Protein AF-A0A0F8UC74-F1 (afdb_monomer_lite)

Radius of gyration: 24.32 Å; chains: 1; bounding box: 58×49×59 Å

Foldseek 3Di:
DADDPPDHDDDLLPDLPRPDDQVRSCVVVVHPTDDDDDPVVVLVVVQVVCVVVVHHGDPDDQDCVPVVDGPDDDDPCNSVVVVVVVLLVVQVVLQVVLVVCVVVVNHDPQSVQCVAQGWDADPSRDIGRDPHVVRHPHPPPVPPDPPPDDDDDDDDDDDPDDDDPDPDDDDDDD

Structure (mmCIF, N/CA/C/O backbone):
data_AF-A0A0F8UC74-F1
#
_entry.id   AF-A0A0F8UC74-F1
#
loop_
_atom_site.group_PDB
_atom_site.id
_atom_site.type_symbol
_atom_site.label_atom_id
_atom_site.label_alt_id
_atom_site.label_comp_id
_atom_site.label_asym_id
_atom_site.label_entity_id
_atom_site.label_seq_id
_atom_site.pdbx_PDB_ins_code
_atom_site.Cartn_x
_atom_site.Cartn_y
_atom_site.Cartn_z
_atom_site.occupancy
_atom_site.B_iso_or_equiv
_atom_site.auth_seq_id
_atom_site.auth_comp_id
_atom_site.auth_asym_id
_atom_site.auth_atom_id
_atom_site.pdbx_PDB_model_num
ATOM 1 N N . HIS A 1 1 ? -7.625 -0.640 0.650 1.00 80.88 1 HIS A N 1
ATOM 2 C CA . HIS A 1 1 ? -7.700 0.642 -0.085 1.00 80.88 1 HIS A CA 1
ATOM 3 C C . HIS A 1 1 ? -6.330 1.322 -0.069 1.00 80.88 1 HIS A C 1
ATOM 5 O O . HIS A 1 1 ? -5.445 0.824 0.616 1.00 80.88 1 HIS A O 1
ATOM 11 N N . ALA A 1 2 ? -6.106 2.397 -0.833 1.00 80.19 2 ALA A N 1
ATOM 12 C CA . ALA A 1 2 ? -4.800 3.069 -0.881 1.00 80.19 2 ALA A CA 1
ATOM 13 C C . ALA A 1 2 ? -4.611 4.032 0.305 1.00 80.19 2 ALA A C 1
ATOM 15 O O . ALA A 1 2 ? -5.554 4.698 0.718 1.00 80.19 2 ALA A O 1
ATOM 16 N N . HIS A 1 3 ? -3.400 4.150 0.849 1.00 84.00 3 HIS A N 1
ATOM 17 C CA . HIS A 1 3 ? -3.113 5.154 1.879 1.00 84.00 3 HIS A CA 1
ATOM 18 C C . HIS A 1 3 ? -2.809 6.524 1.251 1.00 84.00 3 HIS A C 1
ATOM 20 O O . HIS A 1 3 ? -2.092 6.585 0.248 1.00 84.00 3 HIS A O 1
ATOM 26 N N . ILE A 1 4 ? -3.335 7.610 1.836 1.00 83.50 4 ILE A N 1
ATOM 27 C CA . ILE A 1 4 ? -3.276 8.973 1.261 1.00 83.50 4 ILE A CA 1
ATOM 28 C C . ILE A 1 4 ? -2.531 10.000 2.132 1.00 83.50 4 ILE A C 1
ATOM 30 O O . ILE A 1 4 ? -2.278 11.113 1.684 1.00 83.50 4 ILE A O 1
ATOM 34 N N . TYR A 1 5 ? -2.110 9.626 3.345 1.00 82.50 5 TYR A N 1
ATOM 35 C CA . TYR A 1 5 ? -1.451 10.523 4.310 1.00 82.50 5 TYR A CA 1
ATOM 36 C C . TYR A 1 5 ? 0.061 10.272 4.448 1.00 82.50 5 TYR A C 1
ATOM 38 O O . TYR A 1 5 ? 0.620 10.333 5.537 1.00 82.50 5 TYR A O 1
ATOM 46 N N . GLY A 1 6 ? 0.740 9.929 3.350 1.00 73.31 6 GLY A N 1
ATOM 47 C CA . GLY A 1 6 ? 2.211 9.862 3.304 1.00 73.31 6 GLY A CA 1
ATOM 48 C C . GLY A 1 6 ? 2.864 8.526 3.686 1.00 73.31 6 GLY A C 1
ATOM 49 O O . GLY A 1 6 ? 4.042 8.347 3.396 1.00 73.31 6 GLY A O 1
ATOM 50 N N . ILE A 1 7 ? 2.127 7.563 4.248 1.00 77.06 7 ILE A N 1
ATOM 51 C CA . ILE A 1 7 ? 2.592 6.166 4.339 1.00 77.06 7 ILE A CA 1
ATOM 52 C C . ILE A 1 7 ? 2.457 5.530 2.953 1.00 77.06 7 ILE A C 1
ATOM 54 O O . ILE A 1 7 ? 1.375 5.559 2.357 1.00 77.06 7 ILE A O 1
ATOM 58 N N . ASP A 1 8 ? 3.563 5.000 2.436 1.00 70.31 8 ASP A N 1
ATOM 59 C CA . ASP A 1 8 ? 3.601 4.299 1.156 1.00 70.31 8 ASP A CA 1
ATOM 60 C C . ASP A 1 8 ? 3.178 2.843 1.366 1.00 70.31 8 ASP A C 1
ATOM 62 O O . ASP A 1 8 ? 3.817 2.096 2.108 1.00 70.31 8 ASP A O 1
ATOM 66 N N . LEU A 1 9 ? 2.066 2.457 0.746 1.00 72.88 9 LEU A N 1
ATOM 67 C CA . LEU A 1 9 ? 1.589 1.079 0.714 1.00 72.88 9 LEU A CA 1
ATOM 68 C C . LEU A 1 9 ? 1.653 0.577 -0.721 1.00 72.88 9 LEU A C 1
ATOM 70 O O . LEU A 1 9 ? 1.489 1.359 -1.660 1.00 72.88 9 LEU A O 1
ATOM 74 N N . ALA A 1 10 ? 1.830 -0.736 -0.873 1.00 68.06 10 ALA A N 1
ATOM 75 C CA . ALA A 1 10 ? 1.672 -1.392 -2.163 1.00 68.06 10 ALA A CA 1
ATOM 76 C C . ALA A 1 10 ? 0.299 -1.054 -2.768 1.00 68.06 10 ALA A C 1
ATOM 78 O O . ALA A 1 10 ? -0.674 -0.820 -2.035 1.00 68.06 10 ALA A O 1
ATOM 79 N N . SER A 1 11 ? 0.225 -1.027 -4.100 1.00 66.81 11 SER A N 1
ATOM 80 C CA . SER A 1 11 ? -1.039 -0.772 -4.791 1.00 66.81 11 SER A CA 1
ATOM 81 C C . SER A 1 11 ? -2.095 -1.782 -4.324 1.00 66.81 11 SER A C 1
ATOM 83 O O . SER A 1 11 ? -1.752 -2.918 -3.976 1.00 66.81 11 SER A O 1
ATOM 85 N N . PRO A 1 12 ? -3.394 -1.436 -4.321 1.00 67.75 12 PRO A N 1
ATOM 86 C CA . PRO A 1 12 ? -4.437 -2.369 -3.906 1.00 67.75 12 PRO A CA 1
ATOM 87 C C . PRO A 1 12 ? -4.361 -3.724 -4.623 1.00 67.75 12 PRO A C 1
ATOM 89 O O . PRO A 1 12 ? -4.622 -4.746 -4.005 1.00 67.75 12 PRO A O 1
ATOM 92 N N . THR A 1 13 ? -3.937 -3.750 -5.888 1.00 65.06 13 THR A N 1
ATOM 93 C CA . THR A 1 13 ? -3.738 -4.972 -6.683 1.00 65.06 13 THR A CA 1
ATOM 94 C C . THR A 1 13 ? -2.550 -5.828 -6.245 1.00 65.06 13 THR A C 1
ATOM 96 O O . THR A 1 13 ? -2.561 -7.036 -6.467 1.00 65.06 13 THR A O 1
ATOM 99 N N . GLU A 1 14 ? -1.540 -5.228 -5.620 1.00 68.75 14 GLU A N 1
ATOM 100 C CA . GLU A 1 14 ? -0.375 -5.919 -5.055 1.00 68.75 14 GLU A CA 1
ATOM 101 C C . GLU A 1 14 ? -0.637 -6.412 -3.617 1.00 68.75 14 GLU A C 1
ATOM 103 O O . GLU A 1 14 ? 0.116 -7.234 -3.092 1.00 68.75 14 GLU A O 1
ATOM 108 N N . LEU A 1 15 ? -1.714 -5.956 -2.962 1.00 72.88 15 LEU A N 1
ATOM 109 C CA . LEU A 1 15 ? -2.092 -6.436 -1.633 1.00 72.88 15 LEU A CA 1
ATOM 110 C C . LEU A 1 15 ? -2.661 -7.859 -1.709 1.00 72.88 15 LEU A C 1
ATOM 112 O O . LEU A 1 15 ? -3.700 -8.104 -2.318 1.00 72.88 15 LEU A O 1
ATOM 116 N N . VAL A 1 16 ? -2.037 -8.793 -0.985 1.00 74.44 16 VAL A N 1
ATOM 117 C CA . VAL A 1 16 ? -2.454 -10.209 -0.912 1.00 74.44 16 VAL A CA 1
ATOM 118 C C . VAL A 1 16 ? -3.923 -10.385 -0.506 1.00 74.44 16 VAL A C 1
ATOM 120 O O . VAL A 1 16 ? -4.564 -11.341 -0.939 1.00 74.44 16 VAL A O 1
ATOM 123 N N . ALA A 1 17 ? -4.466 -9.472 0.301 1.00 73.62 17 ALA A N 1
ATOM 124 C CA . ALA A 1 17 ? -5.844 -9.540 0.782 1.00 73.62 17 ALA A CA 1
ATOM 125 C C . ALA A 1 17 ? -6.895 -8.995 -0.202 1.00 73.62 17 ALA A C 1
ATOM 127 O O . ALA A 1 17 ? -8.094 -9.137 0.033 1.00 73.62 17 ALA A O 1
ATOM 128 N N . HIS A 1 18 ? -6.484 -8.371 -1.305 1.00 70.38 18 HIS A N 1
ATOM 129 C CA . HIS A 1 18 ? -7.414 -7.724 -2.222 1.00 70.38 18 HIS A CA 1
ATOM 130 C C . HIS A 1 18 ? -8.295 -8.742 -2.959 1.00 70.38 18 HIS A C 1
ATOM 132 O O . HIS A 1 18 ? -7.794 -9.595 -3.692 1.00 70.38 18 HIS A O 1
ATOM 138 N N . ASN A 1 19 ? -9.619 -8.640 -2.784 1.00 71.31 19 ASN A N 1
ATOM 139 C CA . ASN A 1 19 ? -10.627 -9.544 -3.359 1.00 71.31 19 ASN A CA 1
ATOM 140 C C . ASN A 1 19 ? -10.393 -11.040 -3.070 1.00 71.31 19 ASN A C 1
ATOM 142 O O . ASN A 1 19 ? -10.807 -11.898 -3.852 1.00 71.31 19 ASN A O 1
ATOM 146 N N . ARG A 1 20 ? -9.744 -11.375 -1.950 1.00 81.12 20 ARG A N 1
ATOM 147 C CA . ARG A 1 20 ? -9.552 -12.763 -1.512 1.00 81.12 20 ARG A CA 1
ATOM 148 C C . ARG A 1 20 ? -10.187 -12.985 -0.149 1.00 81.12 20 ARG A C 1
ATOM 150 O O . ARG A 1 20 ? -10.154 -12.112 0.711 1.00 81.12 20 ARG A O 1
ATOM 157 N N . THR A 1 21 ? -10.752 -14.170 0.047 1.00 88.38 21 THR A N 1
ATOM 158 C CA . THR A 1 21 ? -11.222 -14.601 1.367 1.00 88.38 21 THR A CA 1
ATOM 159 C C . THR A 1 21 ? -10.031 -15.037 2.231 1.00 88.38 21 THR A C 1
ATOM 161 O O . THR A 1 21 ? -8.997 -15.426 1.671 1.00 88.38 21 THR A O 1
ATOM 164 N N . PRO A 1 22 ? -10.145 -15.030 3.571 1.00 88.12 22 PRO A N 1
ATOM 165 C CA . PRO A 1 22 ? -9.090 -15.521 4.460 1.00 88.12 22 PRO A CA 1
ATOM 166 C C . PRO A 1 22 ? -8.598 -16.928 4.099 1.00 88.12 22 PRO A C 1
ATOM 168 O O . PRO A 1 22 ? -7.397 -17.182 4.121 1.00 88.12 22 PRO A O 1
ATOM 171 N N . GLU A 1 23 ? -9.491 -17.823 3.668 1.00 89.62 23 GLU A N 1
ATOM 172 C CA . GLU A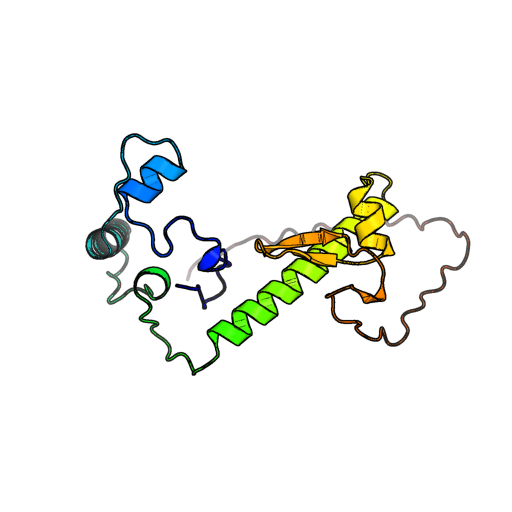 1 23 ? -9.145 -19.188 3.251 1.00 89.62 23 GLU A CA 1
ATOM 173 C C . GLU A 1 23 ? -8.309 -19.190 1.966 1.00 89.62 23 GLU A C 1
ATOM 175 O O . GLU A 1 23 ? -7.320 -19.918 1.850 1.00 89.62 23 GLU A O 1
ATOM 180 N N . SER A 1 24 ? -8.674 -18.348 0.991 1.00 88.00 24 SER A N 1
ATOM 181 C CA . SER A 1 24 ? -7.891 -18.188 -0.237 1.00 88.00 24 SER A CA 1
ATOM 182 C C . SER A 1 24 ? -6.510 -17.604 0.052 1.00 88.00 24 SER A C 1
ATOM 184 O O . SER A 1 24 ? -5.556 -17.922 -0.660 1.00 88.00 24 SER A O 1
ATOM 186 N N . ILE A 1 25 ? -6.402 -16.738 1.058 1.00 89.75 25 ILE A N 1
ATOM 187 C CA . ILE A 1 25 ? -5.142 -16.121 1.469 1.00 89.75 25 ILE A CA 1
ATOM 188 C C . ILE A 1 25 ? -4.269 -17.145 2.187 1.00 89.75 25 ILE A C 1
ATOM 190 O O . ILE A 1 25 ? -3.114 -17.298 1.802 1.00 89.75 25 ILE A O 1
ATOM 194 N N . ALA A 1 26 ? -4.828 -17.903 3.135 1.00 91.12 26 ALA A N 1
ATOM 195 C CA . ALA A 1 26 ? -4.139 -18.985 3.836 1.00 91.12 26 ALA A CA 1
ATOM 196 C C . ALA A 1 26 ? -3.519 -19.978 2.845 1.00 91.12 26 ALA A C 1
ATOM 198 O O . ALA A 1 26 ? -2.314 -20.224 2.873 1.00 91.12 26 ALA A O 1
ATOM 199 N N . LYS A 1 27 ? -4.308 -20.431 1.863 1.00 89.62 27 LYS A N 1
ATOM 200 C CA . LYS A 1 27 ? -3.815 -21.297 0.787 1.00 89.62 27 LYS A CA 1
ATOM 201 C C . LYS A 1 27 ? -2.705 -20.644 -0.041 1.00 89.62 27 LYS A C 1
ATOM 203 O O . LYS A 1 27 ? -1.758 -21.322 -0.423 1.00 89.62 27 LYS A O 1
ATOM 208 N N . HIS A 1 28 ? -2.829 -19.353 -0.350 1.00 87.44 28 HIS A N 1
ATOM 209 C CA . HIS A 1 28 ? -1.843 -18.636 -1.158 1.00 87.44 28 HIS A CA 1
ATOM 210 C C . HIS A 1 28 ? -0.487 -18.501 -0.457 1.00 87.44 28 HIS A C 1
ATOM 212 O O . HIS A 1 28 ? 0.540 -18.606 -1.119 1.00 87.44 28 HIS A O 1
ATOM 218 N N . ILE A 1 29 ? -0.486 -18.295 0.862 1.00 90.00 29 ILE A N 1
ATOM 219 C CA . ILE A 1 29 ? 0.739 -18.144 1.661 1.00 90.00 29 ILE A CA 1
ATOM 220 C C . ILE A 1 29 ? 1.248 -19.470 2.252 1.00 90.00 29 ILE A C 1
ATOM 222 O O . ILE A 1 29 ? 2.298 -19.484 2.886 1.00 90.00 29 ILE A O 1
ATOM 226 N N . GLY A 1 30 ? 0.523 -20.578 2.053 1.00 90.44 30 GLY A N 1
ATOM 227 C CA . GLY A 1 30 ? 0.881 -21.897 2.584 1.00 90.44 30 GLY A CA 1
ATOM 228 C C . GLY A 1 30 ? 0.612 -22.073 4.082 1.00 90.44 30 GLY A C 1
ATOM 229 O O . GLY A 1 30 ? 1.276 -22.883 4.721 1.00 90.44 30 GLY A O 1
ATOM 230 N N . ALA A 1 31 ? -0.330 -21.314 4.643 1.00 92.81 31 ALA A N 1
ATOM 231 C CA . ALA A 1 31 ? -0.749 -21.415 6.039 1.00 92.81 31 ALA A CA 1
ATOM 232 C C . ALA A 1 31 ? -2.000 -22.295 6.200 1.00 92.81 31 ALA A C 1
ATOM 234 O O . ALA A 1 31 ? -2.833 -22.374 5.295 1.00 92.81 31 ALA A O 1
ATOM 235 N N . ASP A 1 32 ? -2.163 -22.898 7.382 1.00 91.69 32 ASP A N 1
ATOM 236 C CA . ASP A 1 32 ? -3.355 -23.683 7.737 1.00 91.69 32 ASP A CA 1
ATOM 237 C C . ASP A 1 32 ? -4.599 -22.802 7.920 1.00 91.69 32 ASP A C 1
ATOM 239 O O . ASP A 1 32 ? -5.710 -23.180 7.547 1.00 91.69 32 ASP A O 1
ATOM 243 N N . SER A 1 33 ? -4.420 -21.606 8.484 1.00 90.88 33 SER A N 1
ATOM 244 C CA . SER A 1 33 ? -5.473 -20.602 8.616 1.00 90.88 33 SER A CA 1
ATOM 245 C C . SER A 1 33 ? -4.892 -19.189 8.658 1.00 90.88 33 SER A C 1
ATOM 247 O O . SER A 1 33 ? -3.705 -18.982 8.914 1.00 90.88 33 SER A O 1
ATOM 249 N N . VAL A 1 34 ? -5.748 -18.206 8.383 1.00 91.75 34 VAL A N 1
ATOM 250 C CA . VAL A 1 34 ? -5.460 -16.778 8.535 1.00 91.75 34 VAL A CA 1
ATOM 251 C C . VAL A 1 34 ? -6.603 -16.168 9.328 1.00 91.75 34 VAL A C 1
ATOM 253 O O . VAL A 1 34 ? -7.771 -16.403 9.021 1.00 91.75 34 VAL A O 1
ATOM 256 N N . ILE A 1 35 ? -6.260 -15.383 10.343 1.00 90.12 35 ILE A N 1
ATOM 257 C CA . ILE A 1 35 ? -7.210 -14.625 11.154 1.00 90.12 35 ILE A CA 1
ATOM 258 C C . ILE A 1 35 ? -6.825 -13.154 11.033 1.00 90.12 35 ILE A C 1
ATOM 260 O O . ILE A 1 35 ? -5.650 -12.806 11.143 1.00 90.12 35 ILE A O 1
ATOM 264 N N . TYR A 1 36 ? -7.819 -12.303 10.801 1.00 90.12 36 TYR A N 1
ATOM 265 C CA . TYR A 1 36 ? -7.656 -10.855 10.798 1.00 90.12 36 TYR A CA 1
ATOM 266 C C . TYR A 1 36 ? -8.192 -10.278 12.104 1.00 90.12 36 TYR A C 1
ATOM 268 O O . TYR A 1 36 ? -9.255 -10.689 12.568 1.00 90.12 36 TYR A O 1
ATOM 276 N N . GLN A 1 37 ? -7.472 -9.311 12.674 1.00 92.62 37 GLN A N 1
ATOM 277 C CA . GLN A 1 37 ? -8.014 -8.475 13.741 1.00 92.62 37 GLN A CA 1
ATOM 278 C C . GLN A 1 37 ? -9.191 -7.661 13.191 1.00 92.62 37 GLN A C 1
ATOM 280 O O . GLN A 1 37 ? -9.155 -7.209 12.041 1.00 92.62 37 GLN A O 1
ATOM 285 N N . THR A 1 38 ? -10.236 -7.477 13.996 1.00 92.69 38 THR A N 1
ATOM 286 C CA . THR A 1 38 ? -11.351 -6.613 13.605 1.00 92.69 38 THR A CA 1
ATOM 287 C C . THR A 1 38 ? -10.952 -5.141 13.716 1.00 92.69 38 THR A C 1
ATOM 289 O O . THR A 1 38 ? -10.050 -4.774 14.471 1.00 92.69 38 THR A O 1
ATOM 292 N N . LEU A 1 39 ? -11.620 -4.273 12.954 1.00 91.44 39 LEU A N 1
ATOM 293 C CA . LEU A 1 39 ? -11.335 -2.839 13.011 1.00 91.44 39 LEU A CA 1
ATOM 294 C C . LEU A 1 39 ? -11.682 -2.242 14.384 1.00 91.44 39 LEU A C 1
ATOM 296 O O . LEU A 1 39 ? -10.984 -1.345 14.852 1.00 91.44 39 LEU A O 1
ATOM 300 N N . ASP A 1 40 ? -12.727 -2.759 15.027 1.00 92.62 40 ASP A N 1
ATOM 301 C CA . ASP A 1 40 ? -13.154 -2.316 16.354 1.00 92.62 40 ASP A CA 1
ATOM 302 C C . ASP A 1 40 ? -12.134 -2.719 17.423 1.00 92.62 40 ASP A C 1
ATOM 304 O O . ASP A 1 40 ? -11.750 -1.879 18.238 1.00 92.62 40 ASP A O 1
ATOM 308 N N . ASP A 1 41 ? -11.611 -3.950 17.362 1.00 93.62 41 ASP A N 1
ATOM 309 C CA . ASP A 1 41 ? -10.552 -4.397 18.273 1.00 93.62 41 ASP A CA 1
ATOM 310 C C . ASP A 1 41 ? -9.278 -3.566 18.092 1.00 93.62 41 ASP A C 1
ATOM 312 O O . ASP A 1 41 ? -8.646 -3.192 19.075 1.00 93.62 41 ASP A O 1
ATOM 316 N N . LEU A 1 42 ? -8.906 -3.236 16.849 1.00 93.12 42 LEU A N 1
ATOM 317 C CA . LEU A 1 42 ? -7.743 -2.389 16.569 1.00 93.12 42 LEU A CA 1
ATOM 318 C C . LEU A 1 42 ? -7.893 -0.999 17.206 1.00 93.12 42 LEU A C 1
ATOM 320 O O . LEU A 1 42 ? -6.975 -0.526 17.877 1.00 93.12 42 LEU A O 1
ATOM 324 N N . LYS A 1 43 ? -9.055 -0.355 17.025 1.00 92.06 43 LYS A N 1
ATOM 325 C CA . LYS A 1 43 ? -9.355 0.947 17.641 1.00 92.06 43 LYS A CA 1
ATOM 326 C C . LYS A 1 43 ? -9.329 0.859 19.167 1.00 92.06 43 LYS A C 1
ATOM 328 O O . LYS A 1 43 ? -8.723 1.715 19.809 1.00 92.06 43 LYS A O 1
ATOM 333 N N . GLY A 1 44 ? -9.943 -0.185 19.727 1.00 92.75 44 GLY A N 1
ATOM 334 C CA . GLY A 1 44 ? -9.975 -0.443 21.166 1.00 92.75 44 GLY A CA 1
ATOM 335 C C . GLY A 1 44 ? -8.576 -0.599 21.759 1.00 92.75 44 GLY A C 1
ATOM 336 O O . GLY A 1 44 ? -8.247 0.088 22.720 1.00 92.75 44 GLY A O 1
ATOM 337 N N . SER A 1 45 ? -7.714 -1.408 21.134 1.00 92.56 45 SER A N 1
ATOM 338 C CA . SER A 1 45 ? -6.326 -1.583 21.581 1.00 92.56 45 SER A CA 1
ATOM 339 C C . SER A 1 45 ? -5.533 -0.272 21.565 1.00 92.56 45 SER A C 1
ATOM 341 O O . SER A 1 45 ? -4.767 0.002 22.486 1.00 92.56 45 SER A O 1
ATOM 343 N N . CYS A 1 46 ? -5.712 0.575 20.545 1.00 92.00 46 CYS A N 1
ATOM 344 C CA . CYS A 1 46 ? -5.052 1.882 20.506 1.00 92.00 46 CYS A CA 1
ATOM 345 C C . CYS A 1 46 ? -5.569 2.838 21.593 1.00 92.00 46 CYS A C 1
ATOM 347 O O . CYS A 1 46 ? -4.778 3.585 22.172 1.00 92.00 46 CYS A O 1
ATOM 349 N N . ALA A 1 47 ? -6.876 2.828 21.862 1.00 91.88 47 ALA A N 1
ATOM 350 C CA . ALA A 1 47 ? -7.496 3.638 22.907 1.00 91.88 47 ALA A CA 1
ATOM 351 C C . ALA A 1 47 ? -7.021 3.225 24.312 1.00 91.88 47 ALA A C 1
ATOM 353 O O . ALA A 1 47 ? -6.636 4.084 25.106 1.00 91.88 47 ALA A O 1
ATOM 354 N N . GLU A 1 48 ? -6.962 1.919 24.580 1.00 92.88 48 GLU A N 1
ATOM 355 C CA . GLU A 1 48 ? -6.465 1.350 25.837 1.00 92.88 48 GLU A CA 1
ATOM 356 C C . GLU A 1 48 ? -5.011 1.769 26.101 1.00 92.88 48 GLU A C 1
ATOM 358 O O . GLU A 1 48 ? -4.708 2.336 27.150 1.00 92.88 48 GLU A O 1
ATOM 363 N N . ILE A 1 49 ? -4.129 1.621 25.106 1.00 92.00 49 ILE A N 1
ATOM 364 C CA . ILE A 1 49 ? -2.721 2.036 25.218 1.00 92.00 49 ILE A CA 1
ATOM 365 C C . ILE A 1 49 ? -2.597 3.545 25.474 1.00 92.00 49 ILE A C 1
ATOM 367 O O . ILE A 1 49 ? -1.746 3.970 26.259 1.00 92.00 49 ILE A O 1
ATOM 371 N N . ALA A 1 50 ? -3.411 4.385 24.827 1.00 91.69 50 ALA A N 1
ATOM 372 C CA . ALA A 1 50 ? -3.390 5.825 25.087 1.00 91.69 50 ALA A CA 1
ATOM 373 C C . ALA A 1 50 ? -3.718 6.124 26.560 1.00 91.69 50 ALA A C 1
ATOM 375 O O . ALA A 1 50 ? -3.003 6.897 27.202 1.00 91.69 50 ALA A O 1
ATOM 376 N N . GLN A 1 51 ? -4.733 5.455 27.111 1.00 90.56 51 GLN A N 1
ATOM 377 C CA . GLN A 1 51 ? -5.125 5.595 28.509 1.00 90.56 51 GLN A CA 1
ATOM 378 C C . GLN A 1 51 ? -4.031 5.116 29.476 1.00 90.56 51 GLN A C 1
ATOM 380 O O . GLN A 1 51 ? -3.728 5.817 30.443 1.00 90.56 51 GLN A O 1
ATOM 385 N N . GLU A 1 52 ? -3.406 3.966 29.211 1.00 93.12 52 GLU A N 1
ATOM 386 C CA . GLU A 1 52 ? -2.300 3.434 30.024 1.00 93.12 52 GLU A CA 1
ATOM 387 C C . GLU A 1 52 ? -1.102 4.390 30.083 1.00 93.12 52 GLU A C 1
ATOM 389 O O . GLU A 1 52 ? -0.460 4.531 31.124 1.00 93.12 52 GLU A O 1
ATOM 394 N N . ASN A 1 53 ? -0.835 5.101 28.986 1.00 93.31 53 ASN A N 1
ATOM 395 C CA . ASN A 1 53 ? 0.223 6.109 28.906 1.00 93.31 53 ASN A CA 1
ATOM 396 C C . ASN A 1 53 ? -0.189 7.481 29.476 1.00 93.31 53 ASN A C 1
ATOM 398 O O . ASN A 1 53 ? 0.566 8.447 29.360 1.00 93.31 53 ASN A O 1
ATOM 402 N N . GLY A 1 54 ? -1.377 7.596 30.080 1.00 93.38 54 GLY A N 1
ATOM 403 C CA . GLY A 1 54 ? -1.889 8.850 30.637 1.00 93.38 54 GLY A CA 1
ATOM 404 C C . GLY A 1 54 ? -2.253 9.898 29.581 1.00 93.38 54 GLY A C 1
ATOM 405 O O . GLY A 1 54 ? -2.370 11.082 29.904 1.00 93.38 54 GLY A O 1
ATOM 406 N N . LEU A 1 55 ? -2.415 9.487 28.322 1.00 93.31 55 LEU A N 1
ATOM 407 C CA . LEU A 1 55 ? -2.877 10.342 27.235 1.00 93.31 55 LEU A CA 1
ATOM 408 C C . LEU A 1 55 ? -4.407 10.359 27.198 1.00 93.31 55 LEU A C 1
ATOM 410 O O . LEU A 1 55 ? -5.085 9.433 27.645 1.00 93.31 55 LEU A O 1
ATOM 414 N N . GLN A 1 56 ? -4.966 11.429 26.638 1.00 91.50 56 GLN A N 1
ATOM 415 C CA . GLN A 1 56 ? -6.400 11.486 26.387 1.00 91.50 56 GLN A CA 1
ATOM 416 C C . GLN A 1 56 ? -6.780 10.457 25.316 1.00 91.50 56 GLN A C 1
ATOM 418 O O . GLN A 1 56 ? -6.139 10.387 24.267 1.00 91.50 56 GLN A O 1
ATOM 423 N N . GLU A 1 57 ? -7.865 9.723 25.560 1.00 90.56 57 GLU A N 1
ATOM 424 C CA . GLU A 1 57 ? -8.429 8.791 24.589 1.00 90.56 57 GLU A CA 1
ATOM 425 C C . GLU A 1 57 ? -8.745 9.500 23.251 1.00 90.56 57 GLU A C 1
ATOM 427 O O . GLU A 1 57 ? -9.395 10.562 23.241 1.00 90.56 57 GLU A O 1
ATOM 432 N N . PRO A 1 58 ? -8.284 8.952 22.111 1.00 89.19 58 PRO A N 1
ATOM 433 C CA . PRO A 1 58 ? -8.629 9.470 20.795 1.00 89.19 58 PRO A CA 1
ATOM 434 C C . PRO A 1 58 ? -10.135 9.366 20.535 1.00 89.19 58 PRO A C 1
ATOM 436 O O . PRO A 1 58 ? -10.751 8.337 20.787 1.00 89.19 58 PRO A O 1
ATOM 439 N N . ARG A 1 59 ? -10.739 10.422 19.977 1.00 87.62 59 ARG A N 1
ATOM 440 C CA . ARG A 1 59 ? -12.172 10.403 19.621 1.00 87.62 59 ARG A CA 1
ATOM 441 C C . ARG A 1 59 ? -12.468 9.565 18.382 1.00 87.62 59 ARG A C 1
ATOM 443 O O . ARG A 1 59 ? -13.549 9.001 18.283 1.00 87.62 59 ARG A O 1
ATOM 450 N N . A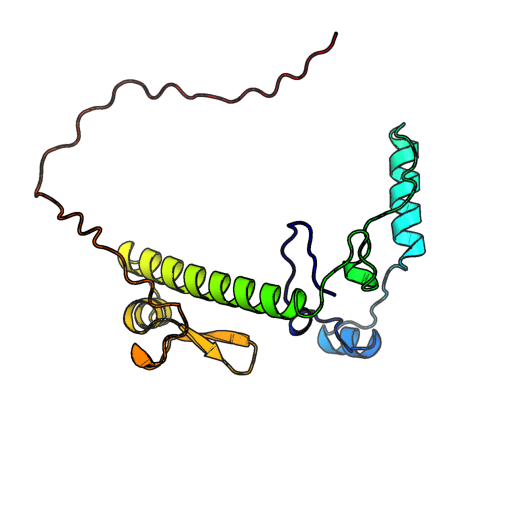SP A 1 60 ? -11.546 9.556 17.424 1.00 88.38 60 ASP A N 1
ATOM 451 C CA . ASP A 1 60 ? -11.649 8.759 16.206 1.00 88.38 60 ASP A CA 1
ATOM 452 C C . ASP A 1 60 ? -10.259 8.517 15.608 1.00 88.38 60 ASP A C 1
ATOM 454 O O . ASP A 1 60 ? -9.284 9.186 15.970 1.00 88.38 60 ASP A O 1
ATOM 458 N N . PHE A 1 61 ? -10.193 7.573 14.676 1.00 90.38 61 PHE A N 1
ATOM 459 C CA . PHE A 1 61 ? -8.980 7.143 13.996 1.00 90.38 61 PHE A CA 1
ATOM 460 C C . PHE A 1 61 ? -9.146 7.259 12.483 1.00 90.38 61 PHE A C 1
ATOM 462 O O . PHE A 1 61 ? -10.209 6.976 11.930 1.00 90.38 61 PHE A O 1
ATOM 469 N N . GLU A 1 62 ? -8.063 7.611 11.797 1.00 90.88 62 GLU A N 1
ATOM 470 C CA . GLU A 1 62 ? -7.992 7.478 10.346 1.00 90.88 62 GLU A CA 1
ATOM 471 C C . GLU A 1 62 ? -7.898 5.987 9.996 1.00 90.88 62 GLU A C 1
ATOM 473 O O . GLU A 1 62 ? -6.962 5.301 10.403 1.00 90.88 62 GLU A O 1
ATOM 478 N N . VAL A 1 63 ? -8.912 5.469 9.301 1.00 91.81 63 VAL A N 1
ATOM 479 C CA . VAL A 1 63 ? -9.042 4.037 8.978 1.00 91.81 63 VAL A CA 1
ATOM 480 C C . VAL A 1 63 ? -9.399 3.797 7.510 1.00 91.81 63 VAL A C 1
ATOM 482 O O . VAL A 1 63 ? -9.780 2.687 7.128 1.00 91.81 63 VAL A O 1
ATOM 485 N N . GLY A 1 64 ? -9.254 4.817 6.660 1.00 89.19 64 GLY A N 1
ATOM 486 C CA . GLY A 1 64 ? -9.652 4.777 5.257 1.00 89.19 64 GLY A CA 1
ATOM 487 C C . GLY A 1 64 ? -8.924 3.700 4.461 1.00 89.19 64 GLY A C 1
ATOM 488 O O . GLY A 1 64 ? -9.496 3.114 3.546 1.00 89.19 64 GLY A O 1
ATOM 489 N N . VAL A 1 65 ? -7.706 3.323 4.857 1.00 87.00 65 VAL A N 1
ATOM 490 C CA . VAL A 1 65 ? -6.991 2.194 4.240 1.00 87.00 65 VAL A CA 1
ATOM 491 C C . VAL A 1 65 ? -7.742 0.857 4.382 1.00 87.00 65 VAL A C 1
ATOM 493 O O . VAL A 1 65 ? -7.717 0.040 3.452 1.00 87.00 65 VAL A O 1
ATOM 496 N N . PHE A 1 66 ? -8.448 0.656 5.499 1.00 88.12 66 PHE A N 1
ATOM 497 C CA . PHE A 1 66 ? -9.153 -0.585 5.830 1.00 88.12 66 PHE A CA 1
ATOM 498 C C . PHE A 1 66 ? -10.569 -0.624 5.254 1.00 88.12 66 PHE A C 1
ATOM 500 O O . PHE A 1 66 ? -10.976 -1.658 4.736 1.00 88.12 66 PHE A O 1
ATOM 507 N N . CYS A 1 67 ? -11.304 0.491 5.311 1.00 87.88 67 CYS A N 1
ATOM 508 C CA . CYS A 1 67 ? -12.730 0.529 4.955 1.00 87.88 67 CYS A CA 1
ATOM 509 C C . CYS A 1 67 ? -13.089 1.484 3.805 1.00 87.88 67 CYS A C 1
ATOM 511 O O . CYS A 1 67 ? -14.252 1.562 3.418 1.00 87.88 67 CYS A O 1
ATOM 513 N N . GLY A 1 68 ? -12.125 2.242 3.281 1.00 86.88 68 GLY A N 1
ATOM 514 C CA . GLY A 1 68 ? -12.340 3.219 2.212 1.00 86.88 68 GLY A CA 1
ATOM 515 C C . GLY A 1 68 ? -12.971 4.535 2.673 1.00 86.88 68 GLY A C 1
ATOM 516 O O . GLY A 1 68 ? -13.168 5.423 1.847 1.00 86.88 68 GLY A O 1
ATOM 517 N N . ASN A 1 69 ? -13.277 4.686 3.967 1.00 88.81 69 ASN A N 1
ATOM 518 C CA . ASN A 1 69 ? -13.808 5.924 4.530 1.00 88.81 69 ASN A CA 1
ATOM 519 C C . ASN A 1 69 ? -12.672 6.809 5.061 1.00 88.81 69 ASN A C 1
ATOM 521 O O . ASN A 1 69 ? -12.160 6.583 6.157 1.00 88.81 69 ASN A O 1
ATOM 525 N N . TYR A 1 70 ? -12.278 7.800 4.267 1.00 90.50 70 TYR A N 1
ATOM 526 C CA . TYR A 1 70 ? -11.214 8.741 4.611 1.00 90.50 70 TYR A CA 1
ATOM 527 C C . TYR A 1 70 ? -11.782 9.966 5.322 1.00 90.50 70 TYR A C 1
ATOM 529 O O . TYR A 1 70 ? -12.817 10.501 4.925 1.00 90.50 70 TYR A O 1
ATOM 537 N N . VAL A 1 71 ? -11.070 10.449 6.345 1.00 90.50 71 VAL A N 1
ATOM 538 C CA . VAL A 1 71 ? -11.477 11.637 7.120 1.00 90.50 71 VAL A CA 1
ATOM 539 C C . VAL A 1 71 ? -11.545 12.881 6.228 1.00 90.50 71 VAL A C 1
ATOM 541 O O . VAL A 1 71 ? -12.432 13.718 6.387 1.00 90.50 71 VAL A O 1
ATOM 544 N N . THR A 1 72 ? -10.628 13.002 5.265 1.00 88.44 72 THR A N 1
ATOM 545 C CA . THR A 1 72 ? -10.694 14.046 4.236 1.00 88.44 72 THR A CA 1
ATOM 546 C C . THR A 1 72 ? -11.434 13.532 3.001 1.00 88.44 72 THR A C 1
ATOM 548 O O . THR A 1 72 ? -11.046 12.479 2.487 1.00 88.44 72 THR A O 1
ATOM 551 N N . PRO A 1 73 ? -12.419 14.279 2.464 1.00 86.44 73 PRO A N 1
ATOM 552 C CA . PRO A 1 73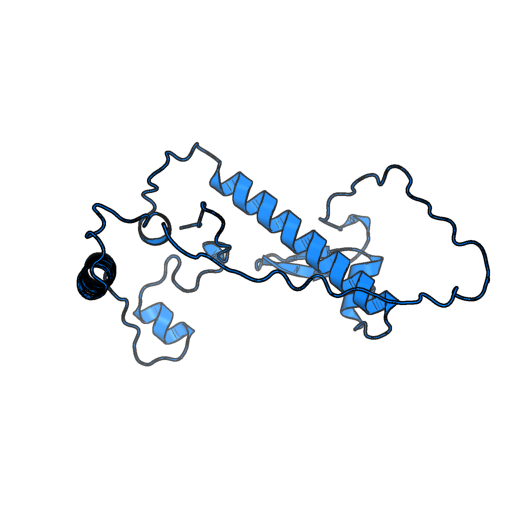 ? -13.082 13.920 1.217 1.00 86.44 73 PRO A CA 1
ATOM 553 C C . PRO A 1 73 ? -12.075 13.721 0.087 1.00 86.44 73 PRO A C 1
ATOM 555 O O . PRO A 1 73 ? -11.189 14.552 -0.125 1.00 86.44 73 PRO A O 1
ATOM 558 N N . VAL A 1 74 ? -12.230 12.622 -0.643 1.00 86.81 74 VAL A N 1
ATOM 559 C CA . VAL A 1 74 ? -11.383 12.284 -1.784 1.00 86.81 74 VAL A CA 1
ATOM 560 C C . VAL A 1 74 ? -12.156 12.578 -3.064 1.00 86.81 74 VAL A C 1
ATOM 562 O O . VAL A 1 74 ? -13.303 12.163 -3.202 1.00 86.81 74 VAL A O 1
ATOM 565 N N . ALA A 1 75 ? -11.539 13.323 -3.981 1.00 88.06 75 ALA A N 1
ATOM 566 C CA . ALA A 1 75 ? -12.140 13.647 -5.271 1.00 88.06 75 ALA A CA 1
ATOM 567 C C . ALA A 1 75 ? -12.140 12.438 -6.221 1.00 88.06 75 ALA A C 1
ATOM 569 O O . ALA A 1 75 ? -11.259 11.574 -6.151 1.00 88.06 75 ALA A O 1
ATOM 570 N N . ASP A 1 76 ? -13.085 12.423 -7.160 1.00 86.50 76 ASP A N 1
ATOM 571 C CA . ASP A 1 76 ? -13.139 11.412 -8.215 1.00 86.50 76 ASP A CA 1
ATOM 572 C C . ASP A 1 76 ? -11.833 11.398 -9.029 1.00 86.50 76 ASP A C 1
ATOM 574 O O . ASP A 1 76 ? -11.277 12.443 -9.374 1.00 86.50 76 ASP A O 1
ATOM 578 N N . GLY A 1 77 ? -11.317 10.201 -9.317 1.00 84.00 77 GLY A N 1
ATOM 579 C CA . GLY A 1 77 ? -10.064 10.014 -10.060 1.00 84.00 77 GLY A CA 1
ATOM 580 C C . GLY A 1 77 ? -8.779 10.307 -9.271 1.00 84.00 77 GLY A C 1
ATOM 581 O O . GLY A 1 77 ? -7.686 10.138 -9.812 1.00 84.00 77 GLY A O 1
ATOM 582 N N . TYR A 1 78 ? -8.864 10.698 -7.992 1.00 86.62 78 TYR A N 1
ATOM 583 C CA . TYR A 1 78 ? -7.676 10.930 -7.161 1.00 86.62 78 TYR A CA 1
ATOM 584 C C . TYR A 1 78 ? -6.800 9.677 -7.034 1.00 86.62 78 TYR A C 1
ATOM 586 O O . TYR A 1 78 ? -5.582 9.761 -7.173 1.00 86.62 78 TYR A O 1
ATOM 594 N N . PHE A 1 79 ? -7.407 8.508 -6.809 1.00 83.19 79 PHE A N 1
ATOM 595 C CA . PHE A 1 79 ? -6.659 7.256 -6.674 1.00 83.19 79 PHE A CA 1
ATOM 596 C C . PHE A 1 79 ? -5.987 6.833 -7.981 1.00 83.19 79 PHE A C 1
ATOM 598 O O . PHE A 1 79 ? -4.831 6.423 -7.947 1.00 83.19 79 PHE A O 1
ATOM 605 N N . ASP A 1 80 ? -6.649 7.012 -9.126 1.00 83.19 80 ASP A N 1
ATOM 606 C CA . ASP A 1 80 ? -6.056 6.717 -10.438 1.00 83.19 80 ASP A CA 1
ATOM 607 C C . ASP A 1 80 ? -4.841 7.611 -10.704 1.00 83.19 80 ASP A C 1
ATOM 609 O O . ASP A 1 80 ? -3.797 7.158 -11.179 1.00 83.19 80 ASP A O 1
ATOM 613 N N . HIS A 1 81 ? -4.955 8.894 -10.349 1.00 84.12 81 HIS A N 1
ATOM 614 C CA . HIS A 1 81 ? -3.838 9.823 -10.425 1.00 84.12 81 HIS A CA 1
ATOM 615 C C . HIS A 1 81 ? -2.697 9.417 -9.482 1.00 84.12 81 HIS A C 1
ATOM 617 O O . HIS A 1 81 ? -1.538 9.402 -9.897 1.00 84.12 81 HIS A O 1
ATOM 623 N N . LEU A 1 82 ? -3.015 9.049 -8.239 1.00 82.44 82 LEU A N 1
ATOM 624 C CA . LEU A 1 82 ? -2.034 8.635 -7.240 1.00 82.44 82 LEU A CA 1
ATOM 625 C C . LEU A 1 82 ? -1.264 7.382 -7.680 1.00 82.44 82 LEU A C 1
ATOM 627 O O . LEU A 1 82 ? -0.037 7.359 -7.594 1.00 82.44 82 LEU A O 1
ATOM 631 N N . GLU A 1 83 ? -1.962 6.368 -8.190 1.00 79.94 83 GLU A N 1
ATOM 632 C CA . GLU A 1 83 ? -1.355 5.142 -8.722 1.00 79.94 83 GLU A CA 1
ATOM 633 C C . GLU A 1 83 ? -0.447 5.439 -9.919 1.00 79.94 83 GLU A C 1
ATOM 635 O O . GLU A 1 83 ? 0.671 4.924 -9.996 1.00 79.94 83 GLU A O 1
ATOM 640 N N . LYS A 1 84 ? -0.867 6.342 -10.816 1.00 82.12 84 LYS A N 1
ATOM 641 C CA . LYS A 1 84 ? -0.029 6.787 -11.936 1.00 82.12 84 LYS A CA 1
ATOM 642 C C . LYS A 1 84 ? 1.260 7.455 -11.450 1.00 82.12 84 LYS A C 1
ATOM 644 O O . LYS A 1 84 ? 2.342 7.071 -11.891 1.00 82.12 84 LYS A O 1
ATOM 649 N N . VAL A 1 85 ? 1.160 8.403 -10.517 1.00 83.06 85 VAL A N 1
ATOM 650 C CA . VAL A 1 85 ? 2.321 9.123 -9.964 1.00 83.06 85 VAL A CA 1
ATOM 651 C C . VAL A 1 85 ? 3.266 8.169 -9.227 1.00 83.06 85 VAL A C 1
ATOM 653 O O . VAL A 1 85 ? 4.482 8.225 -9.420 1.00 83.06 85 VAL A O 1
ATOM 656 N N . ARG A 1 86 ? 2.732 7.243 -8.421 1.00 81.56 86 ARG A N 1
ATOM 657 C CA . ARG A 1 86 ? 3.534 6.207 -7.749 1.00 81.56 86 ARG A CA 1
ATOM 658 C C . ARG A 1 86 ? 4.226 5.291 -8.755 1.00 81.56 86 ARG A C 1
ATOM 660 O O . ARG A 1 86 ? 5.414 5.004 -8.606 1.00 81.56 86 ARG A O 1
ATOM 667 N N . GLY A 1 87 ? 3.511 4.860 -9.793 1.00 80.88 87 GLY A N 1
ATOM 668 C CA . GLY A 1 87 ? 4.054 4.053 -10.884 1.00 80.88 87 GLY A CA 1
ATOM 669 C C . GLY A 1 87 ? 5.221 4.738 -11.598 1.00 80.88 87 GLY A C 1
ATOM 670 O O . GLY A 1 87 ? 6.272 4.125 -11.779 1.00 80.88 87 GLY A O 1
ATOM 671 N N . GLU A 1 88 ? 5.076 6.019 -11.939 1.00 85.62 88 GLU A N 1
ATOM 672 C CA . GLU A 1 88 ? 6.147 6.836 -12.526 1.00 85.62 88 GLU A CA 1
ATOM 673 C C . GLU A 1 88 ? 7.361 6.944 -11.588 1.00 85.62 88 GLU A C 1
ATOM 675 O O . GLU A 1 88 ? 8.496 6.725 -12.015 1.00 85.62 88 GLU A O 1
ATOM 680 N N . GLY A 1 89 ? 7.134 7.180 -10.292 1.00 84.38 89 GLY A N 1
ATOM 681 C CA . GLY A 1 89 ? 8.200 7.243 -9.291 1.00 84.38 89 GLY A CA 1
ATOM 682 C C . GLY A 1 89 ? 8.994 5.938 -9.151 1.00 84.38 89 GLY A C 1
ATOM 683 O O . GLY A 1 89 ? 10.223 5.973 -9.060 1.00 84.38 89 GLY A O 1
ATOM 684 N N . ARG A 1 90 ? 8.326 4.774 -9.176 1.00 85.31 90 ARG A N 1
ATOM 685 C CA . ARG A 1 90 ? 9.007 3.464 -9.123 1.00 85.31 90 ARG A CA 1
ATOM 686 C C . ARG A 1 90 ? 9.906 3.240 -10.341 1.00 85.31 90 ARG A C 1
ATOM 688 O O . ARG A 1 90 ? 11.030 2.769 -10.185 1.00 85.31 90 ARG A O 1
ATOM 695 N N . LYS A 1 91 ? 9.436 3.620 -11.534 1.00 88.56 91 LYS A N 1
ATOM 696 C CA . LYS A 1 91 ? 10.198 3.518 -12.790 1.00 88.56 91 LYS A CA 1
ATOM 697 C C . LYS A 1 91 ? 11.471 4.365 -12.759 1.00 88.56 91 LYS A C 1
ATOM 699 O O . LYS A 1 91 ? 12.538 3.867 -13.107 1.00 88.56 91 LYS A O 1
ATOM 704 N N . ILE A 1 92 ? 11.368 5.616 -12.301 1.00 89.44 92 ILE A N 1
ATOM 705 C CA . ILE A 1 92 ? 12.516 6.529 -12.184 1.00 89.44 92 ILE A CA 1
ATOM 706 C C . ILE A 1 92 ? 13.548 5.965 -11.204 1.00 89.44 92 ILE A C 1
ATOM 708 O O . ILE A 1 92 ? 14.713 5.827 -11.561 1.00 89.44 92 ILE A O 1
ATOM 712 N N . LYS A 1 93 ? 13.116 5.536 -10.010 1.00 88.56 93 LYS A N 1
ATOM 713 C CA . LYS A 1 93 ? 14.016 4.938 -9.009 1.00 88.56 93 LYS A CA 1
ATOM 714 C C . LYS A 1 93 ? 14.726 3.685 -9.524 1.00 88.56 93 LYS A C 1
ATOM 716 O O . LYS A 1 93 ? 15.904 3.494 -9.236 1.00 88.56 93 LYS A O 1
ATOM 721 N N . ALA A 1 94 ? 14.023 2.826 -10.264 1.00 89.69 94 ALA A N 1
ATOM 722 C CA . ALA A 1 94 ? 14.619 1.630 -10.855 1.00 89.69 94 ALA A CA 1
ATOM 723 C C . ALA A 1 94 ? 15.708 1.987 -11.878 1.00 89.69 94 ALA A C 1
ATOM 725 O O . ALA A 1 94 ? 16.784 1.391 -11.863 1.00 89.69 94 ALA A O 1
ATOM 726 N N . LEU A 1 95 ? 15.453 2.992 -12.721 1.00 91.44 95 LEU A N 1
ATOM 727 C CA . LEU A 1 95 ? 16.430 3.485 -13.686 1.00 91.44 95 LEU A CA 1
ATOM 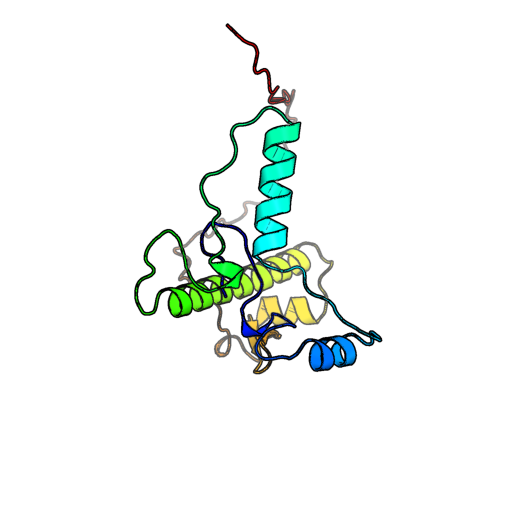728 C C . LEU A 1 95 ? 17.645 4.133 -13.008 1.00 91.44 95 LEU A C 1
ATOM 730 O O . LEU A 1 95 ? 18.775 3.852 -13.402 1.00 91.44 95 LEU A O 1
ATOM 734 N N . ASP A 1 96 ? 17.430 4.975 -11.999 1.00 92.69 96 ASP A N 1
ATOM 735 C CA . ASP A 1 96 ? 18.516 5.644 -11.275 1.00 92.69 96 ASP A CA 1
ATOM 736 C C . ASP A 1 96 ? 19.402 4.628 -10.552 1.00 92.69 96 ASP A C 1
ATOM 738 O O . ASP A 1 96 ? 20.619 4.647 -10.721 1.00 92.69 96 ASP A O 1
ATOM 742 N N . ARG A 1 97 ? 18.798 3.649 -9.866 1.00 92.62 97 ARG A N 1
ATOM 743 C CA . ARG A 1 97 ? 19.534 2.550 -9.228 1.00 92.62 97 ARG A CA 1
ATOM 744 C C . ARG A 1 97 ? 20.385 1.766 -10.230 1.00 92.62 97 ARG A C 1
ATOM 746 O O . ARG A 1 97 ? 21.531 1.436 -9.931 1.00 92.62 97 ARG A O 1
ATOM 753 N N . ALA A 1 98 ? 19.837 1.455 -11.404 1.00 92.12 98 ALA A N 1
ATOM 754 C CA . ALA A 1 98 ? 20.569 0.734 -12.442 1.00 92.12 98 ALA A CA 1
ATOM 755 C C . ALA A 1 98 ? 21.750 1.561 -12.979 1.00 92.12 98 ALA A C 1
ATOM 757 O O . ALA A 1 98 ? 22.856 1.041 -13.126 1.00 92.12 98 ALA A O 1
ATOM 758 N N . LYS A 1 99 ? 21.551 2.866 -13.210 1.00 92.50 99 LYS A N 1
ATOM 759 C CA . LYS A 1 99 ? 22.629 3.784 -13.612 1.00 92.50 99 LYS A CA 1
ATOM 760 C C . LYS A 1 99 ? 23.730 3.856 -12.558 1.00 92.50 99 LYS A C 1
ATOM 762 O O . LYS A 1 99 ? 24.901 3.738 -12.908 1.00 92.50 99 LYS A O 1
ATOM 767 N N . GLU A 1 100 ? 23.366 3.996 -11.286 1.00 93.88 100 GLU A N 1
ATOM 768 C CA . GLU A 1 100 ? 24.316 4.000 -10.171 1.00 93.88 100 GLU A CA 1
ATOM 769 C C . GLU A 1 100 ? 25.132 2.700 -10.138 1.00 93.88 100 GLU A C 1
ATOM 771 O O . GLU A 1 100 ? 26.364 2.737 -10.108 1.00 93.88 100 GLU A O 1
ATOM 776 N N . ALA A 1 101 ? 24.474 1.544 -10.250 1.00 92.94 101 ALA A N 1
ATOM 777 C CA . ALA A 1 101 ? 25.146 0.246 -10.275 1.00 92.94 101 ALA A CA 1
ATOM 778 C C . ALA A 1 101 ? 26.153 0.119 -11.431 1.00 92.94 101 ALA A C 1
ATOM 780 O O . ALA A 1 101 ? 27.255 -0.404 -11.240 1.00 92.94 101 ALA A O 1
ATOM 781 N N . VAL A 1 102 ? 25.804 0.640 -12.615 1.00 92.38 102 VAL A N 1
ATOM 782 C CA . VAL A 1 102 ? 26.699 0.666 -13.782 1.00 92.38 102 VAL A CA 1
ATOM 783 C C . VAL A 1 102 ? 27.899 1.572 -13.515 1.00 92.38 102 VAL A C 1
ATOM 785 O O . VAL A 1 102 ? 29.035 1.159 -13.740 1.00 92.38 102 VAL A O 1
ATOM 788 N N . THR A 1 103 ? 27.676 2.777 -12.980 1.00 93.81 103 THR A N 1
ATOM 789 C CA . THR A 1 103 ? 28.764 3.727 -12.686 1.00 93.81 103 THR A CA 1
ATOM 790 C C . THR A 1 103 ? 29.744 3.227 -11.629 1.00 93.81 103 THR A C 1
ATOM 792 O O . THR A 1 103 ? 30.932 3.530 -11.699 1.00 93.81 103 THR A O 1
ATOM 795 N N . HIS A 1 104 ? 29.267 2.437 -10.670 1.00 93.50 104 HIS A N 1
ATOM 796 C CA . HIS A 1 104 ? 30.075 1.909 -9.576 1.00 93.50 104 HIS A CA 1
ATOM 797 C C . HIS A 1 104 ? 30.628 0.500 -9.843 1.00 93.50 104 HIS A C 1
ATOM 799 O O . HIS A 1 104 ? 31.310 -0.060 -8.986 1.00 93.50 104 HIS A O 1
ATOM 805 N N . GLY A 1 105 ? 30.369 -0.074 -11.023 1.00 90.94 105 GLY A N 1
ATOM 806 C CA . GLY A 1 105 ? 30.969 -1.337 -11.459 1.00 90.94 105 GLY A CA 1
ATOM 807 C C . GLY A 1 105 ? 30.420 -2.595 -10.776 1.00 90.94 105 GLY A C 1
ATOM 808 O O . GLY A 1 105 ? 31.073 -3.633 -10.829 1.00 90.94 105 GLY A O 1
ATOM 809 N N . PHE A 1 106 ? 29.239 -2.525 -10.151 1.00 91.62 106 PHE A N 1
ATOM 810 C CA . PHE A 1 106 ? 28.553 -3.682 -9.552 1.00 91.62 106 PHE A CA 1
ATOM 811 C C . PHE A 1 106 ? 27.242 -4.054 -10.269 1.00 91.62 106 PHE A C 1
ATOM 813 O O . PHE A 1 106 ? 26.443 -4.827 -9.743 1.00 91.62 106 PHE A O 1
ATOM 820 N N . ALA A 1 107 ? 27.019 -3.511 -11.467 1.00 93.81 107 ALA A N 1
ATOM 821 C CA . ALA A 1 107 ? 25.836 -3.780 -12.276 1.00 93.81 107 ALA A CA 1
ATOM 822 C C . ALA A 1 107 ? 25.730 -5.241 -12.729 1.00 93.81 107 ALA A C 1
ATOM 824 O O . ALA A 1 107 ? 26.681 -5.842 -13.233 1.00 93.81 107 ALA A O 1
ATOM 825 N N . SER A 1 108 ? 24.517 -5.774 -12.615 1.00 93.38 108 SER A N 1
ATOM 826 C CA . SER A 1 108 ? 24.091 -7.003 -13.278 1.00 93.38 108 SER A CA 1
ATOM 827 C C . SER A 1 108 ? 23.791 -6.761 -14.762 1.00 93.38 108 SER A C 1
ATOM 829 O O . SER A 1 108 ? 23.608 -5.624 -15.198 1.00 93.38 108 SER A O 1
ATOM 831 N N . GLU A 1 109 ? 23.663 -7.833 -15.550 1.00 92.06 109 GLU A N 1
ATOM 832 C CA . GLU A 1 109 ? 23.239 -7.738 -16.957 1.00 92.06 109 GLU A CA 1
ATOM 833 C C . GLU A 1 109 ? 21.896 -7.001 -17.106 1.00 92.06 109 GLU A C 1
ATOM 835 O O . GLU A 1 109 ? 21.718 -6.190 -18.015 1.00 92.06 109 GLU A O 1
ATOM 840 N N . THR A 1 110 ? 20.974 -7.215 -16.165 1.00 91.88 110 THR A N 1
ATOM 841 C CA . THR A 1 110 ? 19.690 -6.511 -16.133 1.00 91.88 110 THR A CA 1
ATOM 842 C C . THR A 1 110 ? 19.849 -5.017 -15.863 1.00 91.88 110 THR A C 1
ATOM 844 O O . THR A 1 110 ? 19.158 -4.224 -16.497 1.00 91.88 110 THR A O 1
ATOM 847 N N . ASP A 1 111 ? 20.785 -4.608 -15.000 1.00 92.25 111 ASP A N 1
ATOM 848 C CA . ASP A 1 111 ? 21.048 -3.186 -14.738 1.00 92.25 111 ASP A CA 1
ATOM 849 C C . ASP A 1 111 ? 21.612 -2.492 -15.982 1.00 92.25 111 ASP A C 1
ATOM 851 O O . ASP A 1 111 ? 21.214 -1.373 -16.297 1.00 92.25 111 ASP A O 1
ATOM 855 N N . PHE A 1 112 ? 22.476 -3.170 -16.745 1.00 91.25 112 PHE A N 1
ATOM 856 C CA . PHE A 1 112 ? 22.972 -2.644 -18.019 1.00 91.25 112 PHE A CA 1
ATOM 857 C C . PHE A 1 112 ? 21.845 -2.433 -19.033 1.00 91.25 112 PHE A C 1
ATOM 859 O O . PHE A 1 112 ? 21.788 -1.386 -19.678 1.00 91.25 112 PHE A O 1
ATOM 866 N N . GLN A 1 113 ? 20.927 -3.394 -19.158 1.00 92.06 113 GLN A N 1
ATOM 867 C CA . GLN A 1 113 ? 19.780 -3.272 -20.062 1.00 92.06 113 GLN A CA 1
ATOM 868 C C . GLN A 1 113 ? 18.833 -2.150 -19.624 1.00 92.06 113 GLN A C 1
ATOM 870 O O . GLN A 1 113 ? 18.383 -1.370 -20.461 1.00 92.06 113 GLN A O 1
ATOM 875 N N . ILE A 1 114 ? 18.578 -2.022 -18.319 1.00 92.38 114 ILE A N 1
ATOM 876 C CA . ILE A 1 114 ? 17.757 -0.941 -17.765 1.00 92.38 114 ILE A CA 1
ATOM 877 C C . ILE A 1 114 ? 18.422 0.419 -17.996 1.00 92.38 114 ILE A C 1
ATOM 879 O O . ILE A 1 114 ? 17.760 1.358 -18.433 1.00 92.38 114 ILE A O 1
ATOM 883 N N . ALA A 1 115 ? 19.724 0.543 -17.744 1.00 91.19 115 ALA A N 1
ATOM 884 C CA . ALA A 1 115 ? 20.448 1.795 -17.939 1.00 91.19 115 ALA A CA 1
ATOM 885 C C . ALA A 1 115 ? 20.513 2.209 -19.421 1.00 91.19 115 ALA A C 1
ATOM 887 O O . ALA A 1 115 ? 20.461 3.403 -19.717 1.00 91.19 115 ALA A O 1
ATOM 888 N N . ALA A 1 116 ? 20.607 1.240 -20.340 1.00 90.94 116 ALA A N 1
ATOM 889 C CA . ALA A 1 116 ? 20.707 1.482 -21.778 1.00 90.94 116 ALA A CA 1
ATOM 890 C C . ALA A 1 116 ? 19.350 1.752 -22.446 1.00 90.94 116 ALA A C 1
ATOM 892 O O . ALA A 1 116 ? 19.214 2.704 -23.214 1.00 90.94 116 ALA A O 1
ATOM 893 N N . ASN A 1 117 ? 18.348 0.919 -22.163 1.00 91.88 117 ASN A N 1
ATOM 894 C CA . ASN A 1 117 ? 17.063 0.942 -22.862 1.00 91.88 117 ASN A CA 1
ATOM 895 C C . ASN A 1 117 ? 15.938 1.566 -22.034 1.00 91.88 117 ASN A C 1
ATOM 897 O O . ASN A 1 117 ? 14.881 1.873 -22.576 1.00 91.88 117 ASN A O 1
ATOM 901 N N . GLY A 1 118 ? 16.145 1.775 -20.736 1.00 91.50 118 GLY A N 1
ATOM 902 C CA . GLY A 1 118 ? 15.102 2.198 -19.815 1.00 91.50 118 GLY A CA 1
ATOM 903 C C . GLY A 1 118 ? 14.260 1.034 -19.296 1.00 91.50 118 GLY A C 1
ATOM 904 O O . GLY A 1 118 ? 14.636 -0.138 -19.376 1.00 91.50 118 GLY A O 1
ATOM 905 N N . VAL A 1 119 ? 13.104 1.374 -18.732 1.00 92.69 119 VAL A N 1
ATOM 906 C CA . VAL A 1 119 ? 12.212 0.426 -18.055 1.00 92.69 119 VAL A CA 1
ATOM 907 C C . VAL A 1 119 ? 10.832 0.418 -18.687 1.00 92.69 119 VAL A C 1
ATOM 909 O O . VAL A 1 119 ? 10.353 1.449 -19.156 1.00 92.69 119 VAL A O 1
ATOM 912 N N . LYS A 1 120 ? 10.163 -0.729 -18.621 1.00 92.31 120 LYS A N 1
ATOM 913 C CA . LYS A 1 120 ? 8.740 -0.885 -18.930 1.00 92.31 120 LYS A CA 1
ATOM 914 C C . LYS A 1 120 ? 8.040 -1.672 -17.830 1.00 92.31 120 LYS A C 1
ATOM 916 O O . LYS A 1 120 ? 8.702 -2.362 -17.052 1.00 92.31 120 LYS A O 1
ATOM 921 N N . VAL A 1 121 ? 6.718 -1.570 -17.755 1.00 88.50 121 VAL A N 1
ATOM 922 C CA . VAL A 1 121 ? 5.925 -2.335 -16.785 1.00 88.50 121 VAL A CA 1
ATOM 923 C C . VAL A 1 121 ? 5.320 -3.541 -17.489 1.00 88.50 121 VAL A C 1
ATOM 925 O O . VAL A 1 121 ? 4.611 -3.419 -18.485 1.00 88.50 121 VAL A O 1
ATOM 928 N N . ALA A 1 122 ? 5.632 -4.733 -16.988 1.00 86.00 122 ALA A N 1
ATOM 929 C CA . ALA A 1 122 ? 5.041 -5.967 -17.477 1.00 86.00 122 ALA A CA 1
ATOM 930 C C . ALA A 1 122 ? 3.562 -6.069 -17.059 1.00 86.00 122 ALA A C 1
ATOM 932 O O . ALA A 1 122 ? 3.097 -5.400 -16.139 1.00 86.00 122 ALA A O 1
ATOM 933 N N . SER A 1 123 ? 2.801 -6.951 -17.711 1.00 77.50 123 SER A N 1
ATOM 934 C CA . SER A 1 123 ? 1.364 -7.134 -17.441 1.00 77.50 123 SER A CA 1
ATOM 935 C C . SER A 1 123 ? 1.040 -7.587 -16.012 1.00 77.50 123 SER A C 1
ATOM 937 O O . SER A 1 123 ? -0.111 -7.518 -15.596 1.00 77.50 123 SER A O 1
ATOM 939 N N . ASN A 1 124 ? 2.035 -8.083 -15.276 1.00 73.00 124 ASN A N 1
ATOM 940 C CA . ASN A 1 124 ? 1.930 -8.477 -13.873 1.00 73.00 124 ASN A CA 1
ATOM 941 C C . ASN A 1 124 ? 2.278 -7.340 -12.887 1.00 73.00 124 ASN A C 1
ATOM 943 O O . ASN A 1 124 ? 2.200 -7.564 -11.685 1.00 73.00 124 ASN A O 1
ATOM 947 N N . GLY A 1 125 ? 2.641 -6.146 -13.375 1.00 75.50 125 GLY A N 1
ATOM 948 C CA . GLY A 1 125 ? 3.014 -4.987 -12.556 1.00 75.50 125 GLY A CA 1
ATOM 949 C C . GLY A 1 125 ? 4.514 -4.846 -12.277 1.00 75.50 125 GLY A C 1
ATOM 950 O O . GLY A 1 125 ? 4.926 -3.819 -11.736 1.00 75.50 125 GLY A O 1
ATOM 951 N N . ASP A 1 126 ? 5.337 -5.819 -12.681 1.00 83.31 126 ASP A N 1
ATOM 952 C CA . ASP A 1 126 ? 6.779 -5.785 -12.437 1.00 83.31 126 ASP A CA 1
ATOM 953 C C . ASP A 1 126 ? 7.502 -4.820 -13.383 1.00 83.31 126 ASP A C 1
ATOM 955 O O . ASP A 1 126 ? 7.177 -4.701 -14.569 1.00 83.31 126 ASP A O 1
ATOM 959 N N . ILE A 1 127 ? 8.537 -4.160 -12.862 1.00 87.56 127 ILE A N 1
ATOM 960 C CA . ILE A 1 127 ? 9.437 -3.324 -13.659 1.00 87.56 127 ILE A CA 1
ATOM 961 C C . ILE A 1 127 ? 10.465 -4.227 -14.332 1.00 87.56 127 ILE A C 1
ATOM 963 O O . ILE A 1 127 ? 11.245 -4.900 -13.659 1.00 87.56 127 ILE A O 1
ATOM 967 N N . VAL A 1 128 ? 10.491 -4.204 -15.662 1.00 91.88 128 VAL A N 1
ATOM 968 C CA . VAL A 1 128 ? 11.410 -5.003 -16.477 1.00 91.88 128 VAL A CA 1
ATOM 969 C C . VAL A 1 128 ? 12.200 -4.109 -17.439 1.00 91.88 128 VAL A C 1
ATOM 971 O O . VAL A 1 128 ? 11.744 -3.007 -17.768 1.00 91.88 128 VAL A O 1
ATOM 974 N N . PRO A 1 129 ? 13.378 -4.551 -17.917 1.00 92.50 129 PRO A N 1
ATOM 975 C CA . PRO A 1 129 ? 14.123 -3.810 -18.927 1.00 92.50 129 PRO A CA 1
ATOM 976 C C . PRO A 1 129 ? 13.282 -3.608 -20.196 1.00 92.50 129 PRO A C 1
ATOM 978 O O . PRO A 1 129 ? 12.606 -4.529 -20.671 1.00 92.50 129 PRO A O 1
ATOM 981 N N . ALA A 1 130 ? 13.321 -2.404 -20.764 1.00 92.75 130 ALA A N 1
ATOM 982 C CA . ALA A 1 130 ? 12.736 -2.157 -22.077 1.00 92.75 130 ALA A CA 1
ATOM 983 C C . ALA A 1 130 ? 13.583 -2.836 -23.170 1.00 92.75 130 ALA A C 1
ATOM 985 O O . ALA A 1 130 ? 14.808 -2.934 -23.062 1.00 92.75 130 ALA A O 1
ATOM 986 N N . ALA A 1 131 ? 12.944 -3.314 -24.244 1.00 89.25 131 ALA A N 1
ATOM 987 C CA . ALA A 1 131 ? 13.670 -3.989 -25.326 1.00 89.25 131 ALA A CA 1
ATOM 988 C C . ALA A 1 131 ? 14.512 -3.006 -26.157 1.00 89.25 131 ALA A C 1
ATOM 990 O O . ALA A 1 131 ? 15.534 -3.375 -26.731 1.00 89.25 131 ALA A O 1
ATOM 991 N N . ASN A 1 132 ? 14.073 -1.751 -26.222 1.00 89.19 132 ASN A N 1
ATOM 992 C CA . ASN A 1 132 ? 14.728 -0.651 -26.912 1.00 89.19 132 ASN A CA 1
ATOM 993 C C . ASN A 1 132 ? 14.360 0.679 -26.218 1.00 89.19 132 ASN A C 1
ATOM 995 O O . ASN A 1 132 ? 13.341 0.735 -25.526 1.00 89.19 132 ASN A O 1
ATOM 999 N N . PRO A 1 133 ? 15.138 1.761 -26.421 1.00 87.69 133 PRO A N 1
ATOM 1000 C CA . PRO A 1 133 ? 14.877 3.059 -25.791 1.00 87.69 133 PRO A CA 1
ATOM 1001 C C . PRO A 1 133 ? 13.500 3.666 -26.098 1.00 87.69 133 PRO A C 1
ATOM 1003 O O . PRO A 1 133 ? 12.991 4.463 -25.313 1.00 87.69 133 PRO A O 1
ATOM 1006 N N . SER A 1 134 ? 12.892 3.307 -27.233 1.00 86.56 134 SER A N 1
ATOM 1007 C CA . SER A 1 134 ? 11.570 3.799 -27.642 1.00 86.56 134 SER A CA 1
ATOM 1008 C C . SER A 1 134 ? 10.417 3.157 -26.865 1.00 86.56 134 SER A C 1
ATOM 1010 O O . SER A 1 134 ? 9.350 3.753 -26.779 1.00 86.56 134 SER A O 1
ATOM 1012 N N . GLU A 1 135 ? 10.626 1.973 -26.286 1.00 89.31 135 GLU A N 1
ATOM 1013 C CA . GLU A 1 135 ? 9.666 1.282 -25.411 1.00 89.31 135 GLU A CA 1
ATOM 1014 C C . GLU A 1 135 ? 9.747 1.734 -23.946 1.00 89.31 135 GLU A C 1
ATOM 1016 O O . GLU A 1 135 ? 8.991 1.244 -23.108 1.00 89.31 135 GLU A O 1
ATOM 1021 N N . SER A 1 136 ? 10.669 2.637 -23.614 1.00 88.44 136 SER A N 1
ATOM 1022 C CA . SER A 1 136 ? 10.850 3.109 -22.247 1.00 88.44 136 SER A CA 1
ATOM 1023 C C . SER A 1 136 ? 9.641 3.911 -21.761 1.00 88.44 136 SER A C 1
ATOM 1025 O O . SER A 1 136 ? 9.218 4.880 -22.389 1.00 88.44 136 SER A O 1
ATOM 1027 N N . GLU A 1 137 ? 9.113 3.536 -20.599 1.00 88.25 137 GLU A N 1
ATOM 1028 C CA . GLU A 1 137 ? 7.963 4.181 -19.967 1.00 88.25 137 GLU A CA 1
ATOM 1029 C C . GLU A 1 137 ? 8.349 5.193 -18.878 1.00 88.25 137 GLU A C 1
ATOM 1031 O O . GLU A 1 137 ? 7.476 5.677 -18.148 1.00 88.25 137 GLU A O 1
ATOM 1036 N N . VAL A 1 138 ? 9.640 5.502 -18.715 1.00 83.81 138 VAL A N 1
ATOM 1037 C CA . VAL A 1 138 ? 10.035 6.681 -17.932 1.00 83.81 138 VAL A CA 1
ATOM 1038 C C . VAL A 1 138 ? 9.761 7.945 -18.746 1.00 83.81 138 VAL A C 1
ATOM 1040 O O . VAL A 1 138 ? 10.062 7.973 -19.943 1.00 83.81 138 VAL A O 1
ATOM 1043 N N . PRO A 1 139 ? 9.236 9.016 -18.124 1.00 65.44 139 PRO A N 1
ATOM 1044 C CA . PRO A 1 139 ? 9.119 10.298 -18.795 1.00 65.44 139 PRO A CA 1
ATOM 1045 C C . PRO A 1 139 ? 10.485 10.711 -19.347 1.00 65.44 139 PRO A C 1
ATOM 1047 O O . PRO A 1 139 ? 11.466 10.794 -18.605 1.00 65.44 139 PRO A O 1
ATOM 1050 N N . GLN A 1 140 ? 10.546 10.986 -20.651 1.00 57.00 140 GLN A N 1
ATOM 1051 C CA . GLN A 1 140 ? 11.663 11.697 -21.267 1.00 57.00 140 GLN A CA 1
ATOM 1052 C C . GLN A 1 140 ? 11.601 13.134 -20.746 1.00 57.00 140 GLN A C 1
ATOM 1054 O O . GLN A 1 140 ? 11.087 14.032 -21.410 1.00 57.00 140 GLN A O 1
ATOM 1059 N N . VAL A 1 141 ? 12.040 13.357 -19.506 1.00 46.28 141 VAL A N 1
ATOM 1060 C CA . VAL A 1 141 ? 12.279 14.713 -19.030 1.00 46.28 141 VAL A CA 1
ATOM 1061 C C . VAL A 1 141 ? 13.367 15.237 -19.950 1.00 46.28 141 VAL A C 1
ATOM 1063 O O . VAL A 1 141 ? 14.496 14.749 -19.907 1.00 46.28 141 VAL A O 1
ATOM 1066 N N . SER A 1 142 ? 13.017 16.168 -20.841 1.00 37.91 142 SER A N 1
ATOM 1067 C CA . SER A 1 142 ? 14.013 16.922 -21.585 1.00 37.91 142 SER A CA 1
ATOM 1068 C C . SER A 1 142 ? 14.873 17.597 -20.532 1.00 37.91 142 SER A C 1
ATOM 1070 O O . SER A 1 142 ? 14.456 18.574 -19.903 1.00 37.91 142 SER A O 1
ATOM 1072 N N . VAL A 1 143 ? 16.033 17.010 -20.266 1.00 34.56 143 VAL A N 1
ATOM 1073 C CA . VAL A 1 143 ? 17.020 17.581 -19.372 1.00 34.56 143 VAL A CA 1
ATOM 1074 C C . VAL A 1 143 ? 17.458 18.851 -20.085 1.00 34.56 143 VAL A C 1
ATOM 1076 O O . VAL A 1 143 ? 18.257 18.803 -21.019 1.00 34.56 143 VAL A O 1
ATOM 1079 N N . TYR A 1 144 ? 16.864 19.991 -19.728 1.00 29.11 144 TYR A N 1
ATOM 1080 C CA . TYR A 1 144 ? 17.486 21.266 -20.035 1.00 29.11 144 TYR A CA 1
ATOM 1081 C C . TYR A 1 144 ? 18.917 21.159 -19.512 1.00 29.11 144 TYR A C 1
ATOM 1083 O O . TYR A 1 144 ? 19.138 20.796 -18.358 1.00 29.11 144 TYR A O 1
ATOM 1091 N N . ALA A 1 145 ? 19.851 21.348 -20.441 1.00 39.22 145 ALA A N 1
ATOM 1092 C CA . ALA A 1 145 ? 21.266 21.052 -20.335 1.00 39.22 145 ALA A CA 1
ATOM 1093 C C . ALA A 1 145 ? 21.849 21.293 -18.934 1.00 39.22 145 ALA A C 1
ATOM 1095 O O . ALA A 1 145 ? 22.047 22.426 -18.507 1.00 39.22 145 ALA A O 1
ATOM 1096 N N . ALA A 1 146 ? 22.208 20.202 -18.266 1.00 31.98 146 ALA A N 1
ATOM 1097 C CA . ALA A 1 146 ? 23.275 20.196 -17.280 1.00 31.98 146 ALA A CA 1
ATOM 1098 C C . ALA A 1 146 ? 24.394 19.294 -17.809 1.00 31.98 146 ALA A C 1
ATOM 1100 O O . ALA A 1 146 ? 24.748 18.281 -17.212 1.00 31.98 146 ALA A O 1
ATOM 1101 N N . THR A 1 147 ? 24.953 19.652 -18.967 1.00 30.42 147 THR A N 1
ATOM 1102 C CA . THR A 1 147 ? 26.328 19.274 -19.295 1.00 30.42 147 THR A CA 1
ATOM 1103 C C . THR A 1 147 ? 27.230 19.936 -18.260 1.00 30.42 147 THR A C 1
ATOM 1105 O O . THR A 1 147 ? 27.638 21.084 -18.419 1.00 30.42 147 THR A O 1
ATOM 1108 N N . LYS A 1 148 ? 27.518 19.234 -17.164 1.00 31.66 148 LYS A N 1
ATOM 1109 C CA . LYS A 1 148 ? 28.762 19.468 -16.437 1.00 31.66 148 LYS A CA 1
ATOM 1110 C C . LYS A 1 148 ? 29.837 18.689 -17.181 1.00 31.66 148 LYS A C 1
ATOM 1112 O O . LYS A 1 148 ? 30.012 17.494 -16.971 1.00 31.66 148 LYS A O 1
ATOM 1117 N N . GLU A 1 149 ? 30.492 19.375 -18.112 1.00 26.84 149 GLU A N 1
ATOM 1118 C CA . GLU A 1 149 ? 31.812 18.976 -18.588 1.00 26.84 149 GLU A CA 1
ATOM 1119 C C . GLU A 1 149 ? 32.722 18.827 -17.363 1.00 26.84 149 GLU A C 1
ATOM 1121 O O . GLU A 1 149 ? 32.781 19.721 -16.518 1.00 26.84 149 GLU A O 1
ATOM 1126 N N . TYR A 1 150 ? 33.384 17.680 -17.236 1.00 27.31 150 TYR A N 1
ATOM 1127 C CA . TYR A 1 150 ? 34.454 17.484 -16.266 1.00 27.31 150 TYR A CA 1
ATOM 1128 C C . TYR A 1 150 ? 35.739 18.086 -16.847 1.00 27.31 150 TYR A C 1
ATOM 1130 O O . TYR A 1 150 ? 36.195 17.596 -17.883 1.00 27.31 150 TYR A O 1
ATOM 1138 N N . PRO A 1 151 ? 36.359 19.101 -16.219 1.00 29.95 151 PRO A N 1
ATOM 1139 C CA . PRO A 1 151 ? 37.739 19.438 -16.506 1.00 29.95 151 PRO A CA 1
ATOM 1140 C C . PRO A 1 151 ? 38.657 18.413 -15.835 1.00 29.95 151 PRO A C 1
ATOM 1142 O O . PRO A 1 151 ? 38.438 17.987 -14.700 1.00 29.95 151 PRO A O 1
ATOM 1145 N N . THR A 1 152 ? 39.668 18.024 -16.593 1.00 34.19 152 THR A N 1
ATOM 1146 C CA . THR A 1 152 ? 40.782 17.140 -16.265 1.00 34.19 152 THR A CA 1
ATOM 1147 C C . THR A 1 152 ? 41.530 17.574 -14.995 1.00 34.19 152 THR A C 1
ATOM 1149 O O . THR A 1 152 ? 41.779 18.759 -14.811 1.00 34.19 152 THR A O 1
ATOM 1152 N N . GLU A 1 153 ? 41.878 16.585 -14.163 1.00 45.84 153 GLU A N 1
ATOM 1153 C CA . GLU A 1 153 ? 42.933 16.541 -13.129 1.00 45.84 153 GLU A CA 1
ATOM 1154 C C . GLU A 1 153 ? 43.416 17.864 -12.493 1.00 45.84 153 GLU A C 1
ATOM 1156 O 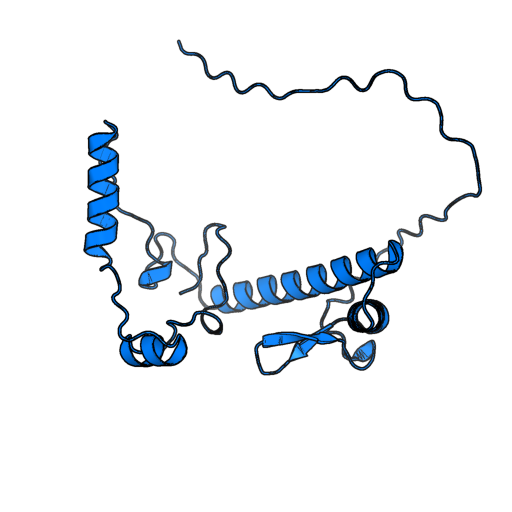O . GLU A 1 153 ? 44.322 18.508 -13.010 1.00 45.84 153 GLU A O 1
ATOM 1161 N N . GLU A 1 154 ? 42.959 18.155 -11.268 1.00 35.56 154 GLU A N 1
ATOM 1162 C CA . GLU A 1 154 ? 43.766 18.853 -10.252 1.00 35.56 154 GLU A CA 1
ATOM 1163 C C . GLU A 1 154 ? 43.545 18.196 -8.873 1.00 35.56 154 GLU A C 1
ATOM 1165 O O . GLU A 1 154 ? 42.425 17.818 -8.520 1.00 35.56 154 GLU A O 1
ATOM 1170 N N . GLU A 1 155 ? 44.634 17.991 -8.120 1.00 35.81 155 GLU A N 1
ATOM 1171 C CA . GLU A 1 155 ? 44.671 17.303 -6.819 1.00 35.81 155 GLU A CA 1
ATOM 1172 C C . GLU A 1 155 ? 43.639 17.838 -5.802 1.00 35.81 155 GLU A C 1
ATOM 1174 O O . GLU A 1 155 ? 43.386 19.045 -5.739 1.00 35.81 155 GLU A O 1
ATOM 1179 N N . PRO A 1 156 ? 43.078 16.982 -4.922 1.00 35.56 156 PRO A N 1
ATOM 1180 C CA . PRO A 1 156 ? 42.093 17.430 -3.948 1.00 35.56 156 PRO A CA 1
ATOM 1181 C C . PRO A 1 156 ? 42.739 18.337 -2.882 1.00 35.56 156 PRO A C 1
ATOM 1183 O O . PRO A 1 156 ? 43.734 17.947 -2.258 1.00 35.56 156 PRO A O 1
ATOM 1186 N N . PRO A 1 157 ? 42.162 19.515 -2.573 1.00 38.44 157 PRO A N 1
ATOM 1187 C CA . PRO A 1 157 ? 42.635 20.327 -1.461 1.00 38.44 157 PRO A CA 1
ATOM 1188 C C . PRO A 1 157 ? 42.378 19.608 -0.128 1.00 38.44 157 PRO A C 1
ATOM 1190 O O . PRO A 1 157 ? 41.285 19.101 0.135 1.00 38.44 157 PRO A O 1
ATOM 1193 N N . LYS A 1 158 ? 43.390 19.588 0.750 1.00 44.94 158 LYS A N 1
ATOM 1194 C CA . LYS A 1 158 ? 43.278 19.087 2.130 1.00 44.94 158 LYS A CA 1
ATOM 1195 C C . LYS A 1 158 ? 42.265 19.924 2.914 1.00 44.94 158 LYS A C 1
ATOM 1197 O O . LYS A 1 158 ? 42.582 21.024 3.364 1.00 44.94 158 LYS A O 1
ATOM 1202 N N . VAL A 1 159 ? 41.067 19.385 3.119 1.00 47.09 159 VAL A N 1
ATOM 1203 C CA . VAL A 1 159 ? 40.054 19.989 3.991 1.00 47.09 159 VAL A CA 1
ATOM 1204 C C . VAL A 1 159 ? 40.437 19.724 5.449 1.00 47.09 159 VAL A C 1
ATOM 1206 O O . VAL A 1 159 ? 40.394 18.584 5.911 1.00 47.09 159 VAL A O 1
ATOM 1209 N N . LYS A 1 160 ? 40.839 20.781 6.163 1.00 45.47 160 LYS A N 1
ATOM 1210 C CA . LYS A 1 160 ? 40.900 20.804 7.630 1.00 45.47 160 LYS A CA 1
ATOM 1211 C C . LYS A 1 160 ? 39.482 20.938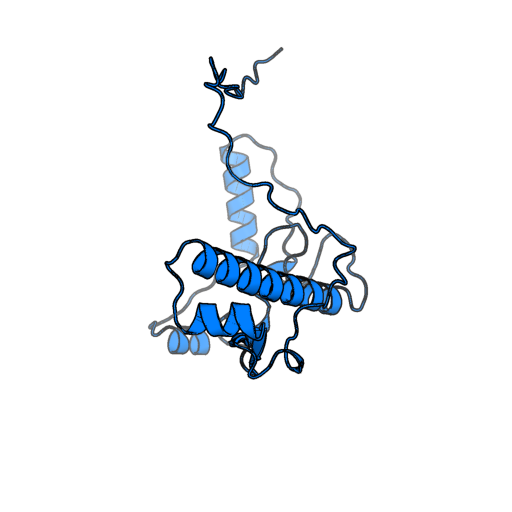 8.193 1.00 45.47 160 LYS A C 1
ATOM 1213 O O . LYS A 1 160 ? 38.703 21.739 7.689 1.00 45.47 160 LYS A O 1
ATOM 1218 N N . ASP A 1 161 ? 39.219 20.146 9.228 1.00 41.84 161 ASP A N 1
ATOM 1219 C CA . ASP A 1 161 ? 38.110 20.206 10.185 1.00 41.84 161 ASP A CA 1
ATOM 1220 C C . ASP A 1 161 ? 36.688 20.252 9.606 1.00 41.84 161 ASP A C 1
ATOM 1222 O O . ASP A 1 161 ? 36.064 21.299 9.445 1.00 41.84 161 ASP A O 1
ATOM 1226 N N . ARG A 1 162 ? 36.122 19.056 9.394 1.00 43.75 162 ARG A N 1
ATOM 1227 C CA . ARG A 1 162 ? 34.668 18.875 9.428 1.00 43.75 162 ARG A CA 1
ATOM 1228 C C . ARG A 1 162 ? 34.227 18.994 10.887 1.00 43.75 162 ARG A C 1
ATOM 1230 O O . ARG A 1 162 ? 34.459 18.079 11.667 1.00 43.75 162 ARG A O 1
ATOM 1237 N N . MET A 1 163 ? 33.633 20.123 11.266 1.00 41.81 163 MET A N 1
ATOM 1238 C CA . MET A 1 163 ? 32.858 20.181 12.505 1.00 41.81 163 MET A CA 1
ATOM 1239 C C . MET A 1 163 ? 31.561 19.401 12.292 1.00 41.81 163 MET A C 1
ATOM 1241 O O . MET A 1 163 ? 30.702 19.813 11.512 1.00 41.81 163 MET A O 1
ATOM 1245 N N . ASP A 1 164 ? 31.450 18.264 12.975 1.00 46.22 164 ASP A N 1
ATOM 1246 C CA . ASP A 1 164 ? 30.222 17.488 13.103 1.00 46.22 164 ASP A CA 1
ATOM 1247 C C . ASP A 1 164 ? 29.143 18.348 13.775 1.00 46.22 164 ASP A C 1
ATOM 1249 O O . ASP A 1 164 ? 29.210 18.657 14.965 1.00 46.22 164 ASP A O 1
ATOM 1253 N N . ILE A 1 165 ? 28.123 18.749 13.019 1.00 45.38 165 ILE A N 1
ATOM 1254 C CA . ILE A 1 165 ? 26.895 19.313 13.587 1.00 45.38 165 ILE A CA 1
ATOM 1255 C C . ILE A 1 165 ? 25.992 18.165 14.043 1.00 45.38 165 ILE A C 1
ATOM 1257 O O . ILE A 1 165 ? 25.065 17.752 13.351 1.00 45.38 165 ILE A O 1
ATOM 1261 N N . SER A 1 166 ? 26.285 17.642 15.232 1.00 45.59 166 SER A N 1
ATOM 1262 C CA . SER A 1 166 ? 25.398 16.742 15.969 1.00 45.59 166 SER A CA 1
ATOM 1263 C C . SER A 1 166 ? 24.147 17.506 16.409 1.00 45.59 166 SER A C 1
ATOM 1265 O O . SER A 1 166 ? 24.196 18.306 17.347 1.00 45.59 166 SER A O 1
ATOM 1267 N N . ILE A 1 167 ? 23.018 17.263 15.738 1.00 45.72 167 ILE A N 1
ATOM 1268 C CA . ILE A 1 167 ? 21.710 17.812 16.114 1.00 45.72 167 ILE A CA 1
ATOM 1269 C C . ILE A 1 167 ? 21.263 17.113 17.404 1.00 45.72 167 ILE A C 1
ATOM 1271 O O . ILE A 1 167 ? 20.735 16.004 17.385 1.00 45.72 167 ILE A O 1
ATOM 1275 N N . HIS A 1 168 ? 21.535 17.751 18.541 1.00 50.00 168 HIS A N 1
ATOM 1276 C CA . HIS A 1 168 ? 21.032 17.329 19.841 1.00 50.00 168 HIS A CA 1
ATOM 1277 C C . HIS A 1 168 ? 19.539 17.663 19.925 1.00 50.00 168 HIS A C 1
ATOM 1279 O O . HIS A 1 168 ? 19.156 18.831 19.881 1.00 50.00 168 HIS A O 1
ATOM 1285 N N . ASN A 1 169 ? 18.703 16.635 20.081 1.00 48.66 169 ASN A N 1
ATOM 1286 C CA . ASN A 1 169 ? 17.359 16.789 20.627 1.00 48.66 169 ASN A CA 1
ATOM 1287 C C . ASN A 1 169 ? 17.493 17.142 22.113 1.00 48.66 169 ASN A C 1
ATOM 1289 O O . ASN A 1 169 ? 17.796 16.273 22.927 1.00 48.66 169 ASN A O 1
ATOM 1293 N N . ILE A 1 170 ? 17.262 18.405 22.460 1.00 47.69 170 ILE A N 1
ATOM 1294 C CA . ILE A 1 170 ? 16.961 18.821 23.831 1.00 47.69 170 ILE A CA 1
ATOM 1295 C C . ILE A 1 170 ? 15.626 19.554 23.772 1.00 47.69 170 ILE A C 1
ATOM 1297 O O . ILE A 1 170 ? 15.547 20.740 23.461 1.00 47.69 170 ILE A O 1
ATOM 1301 N N . ALA A 1 171 ? 14.566 18.792 24.021 1.00 45.00 171 ALA A N 1
ATOM 1302 C CA . ALA A 1 171 ? 13.396 19.326 24.684 1.00 45.00 171 ALA A CA 1
ATOM 1303 C C . ALA A 1 171 ? 13.758 19.406 26.168 1.00 45.00 171 ALA A C 1
ATOM 1305 O O . ALA A 1 171 ? 14.083 18.378 26.761 1.00 45.00 171 ALA A O 1
ATOM 1306 N N . ASP A 1 172 ? 13.720 20.601 26.750 1.00 47.56 172 ASP A N 1
ATOM 1307 C CA . ASP A 1 172 ? 13.597 20.716 28.196 1.00 47.56 172 ASP A CA 1
ATOM 1308 C C . ASP A 1 172 ? 12.695 21.895 28.568 1.00 47.56 172 ASP A C 1
ATOM 1310 O O . ASP A 1 172 ? 12.675 22.936 27.907 1.00 47.56 172 ASP A O 1
ATOM 1314 N N . HIS A 1 173 ? 11.874 21.628 29.575 1.00 46.88 173 HIS A N 1
ATOM 1315 C CA . HIS A 1 173 ? 10.672 22.342 29.989 1.00 46.88 173 HIS A CA 1
ATOM 1316 C C . HIS A 1 173 ? 10.934 23.741 30.566 1.00 46.88 173 HIS A C 1
ATOM 1318 O O . HIS A 1 173 ? 11.895 23.935 31.306 1.00 46.88 173 HIS A O 1
ATOM 1324 N N . HIS A 1 174 ? 9.977 24.656 30.360 1.00 40.44 174 HIS A N 1
ATOM 1325 C CA . HIS A 1 174 ? 9.356 25.432 31.444 1.00 40.44 174 HIS A CA 1
ATOM 1326 C C . HIS A 1 174 ? 7.986 25.976 31.036 1.00 40.44 174 HIS A C 1
ATOM 1328 O O . HIS A 1 174 ? 7.857 26.468 29.893 1.00 40.44 174 HIS A O 1
#

pLDDT: mean 77.64, std 19.88, range [26.84, 93.88]

Secondary structure (DSSP, 8-state):
----SS-----GGG-TTTT--HHHHHHHHT-S---PPPHHHHHHHHHHHHHHTTPPPPS----HHHHS--SSPPPTTHHHHHHHHHHHHHHHHHHHHHHHHHHTT---HHHHHHHHH-EEE-TTS-EEE-SSGGG--S----------PPPP--PPP-----------------

Sequence (174 aa):
HAHIYGIDLASPTELVAHNRTPESIAKHIGADSVIYQTLDDLKGSCAEIAQENGLQEPRDFEVGVFCGNYVTPVADGYFDHLEKVRGEGRKIKALDRAKEAVTHGFASETDFQIAANGVKVASNGDIVPAANPSESEVPQVSVYAATKEYPTEEEPPKVKDRMDISIHNIADHH

InterPro domains:
  IPR029055 Nucleophile aminohydrolases, N-terminal [G3DSA:3.60.20.10] (2-70)
  IPR029057 Phosphoribosyltransferase-like [G3DSA:3.40.50.2020] (12-45)
  IPR029057 Phosphoribosyltransferase-like [SSF53271] (3-81)

Organism: NCBI:txid308745